Protein 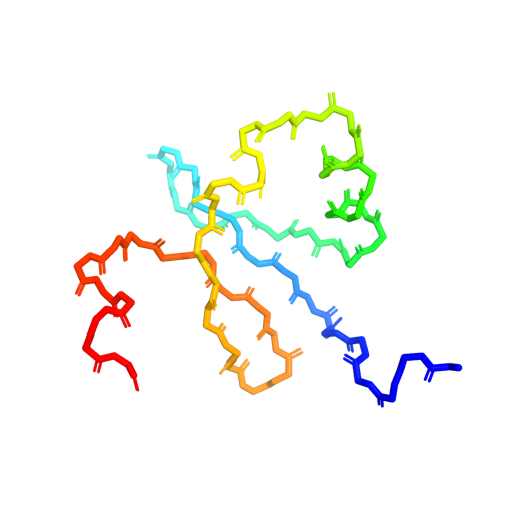AF-A0A367FSX5-F1 (afdb_monomer_lite)

Sequence (58 aa):
MVKYAPRKVYIRESGGYVELSYTEFCRCRESDQTYMDKLFIPIQGCLLEVVREQYTDF

Secondary structure (DSSP, 8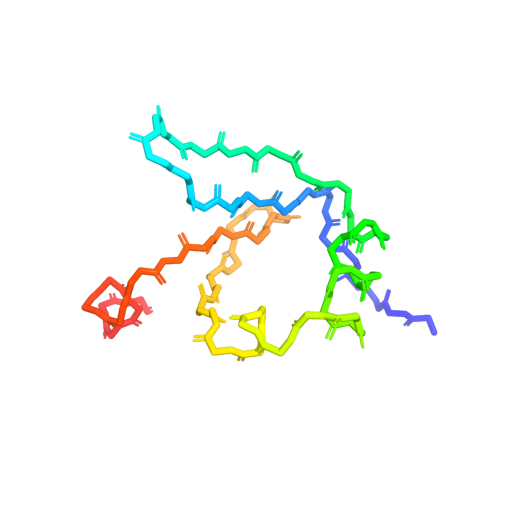-state):
--TT--SEEEEEETTEEEEE-HHHHHHHHHH-GGGTS-EEEEETTEEEEE-HHHHTT-

pLDDT: mean 89.65, std 9.54, range [49.59, 96.88]

Structure (mmCIF, N/CA/C/O backbone):
data_AF-A0A367FSX5-F1
#
_entry.id   AF-A0A367FSX5-F1
#
loop_
_atom_site.group_PDB
_atom_site.id
_atom_site.type_symbol
_atom_site.label_atom_id
_atom_site.label_alt_id
_atom_site.label_comp_id
_atom_site.label_asym_id
_atom_site.label_entity_id
_atom_site.label_seq_id
_atom_site.pdbx_PDB_ins_code
_atom_site.Cartn_x
_atom_site.Cartn_y
_atom_site.Cartn_z
_atom_site.occupancy
_atom_site.B_iso_or_equiv
_atom_site.auth_seq_id
_atom_site.auth_comp_id
_atom_site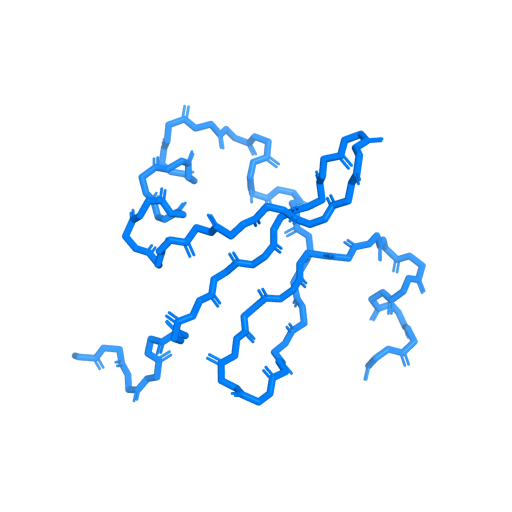.auth_asym_id
_atom_site.auth_atom_id
_atom_site.pdbx_PDB_model_num
ATOM 1 N N . MET A 1 1 ? 9.133 -12.117 -15.815 1.00 49.59 1 MET A N 1
ATOM 2 C CA . MET A 1 1 ? 8.743 -10.690 -15.843 1.00 49.59 1 MET A CA 1
ATOM 3 C C . MET A 1 1 ? 7.340 -10.586 -15.269 1.00 49.59 1 MET A C 1
ATOM 5 O O . MET A 1 1 ? 6.456 -11.253 -15.797 1.00 49.59 1 MET A O 1
ATOM 9 N N . VAL A 1 2 ? 7.138 -9.856 -14.166 1.00 52.72 2 VAL A N 1
ATOM 10 C CA . VAL A 1 2 ? 5.786 -9.589 -13.642 1.00 52.72 2 VAL A CA 1
ATOM 11 C C . VAL A 1 2 ? 5.048 -8.832 -14.742 1.00 52.72 2 VAL A C 1
ATOM 13 O O . VAL A 1 2 ? 5.451 -7.728 -15.090 1.00 52.72 2 VAL A O 1
ATOM 16 N N . LYS A 1 3 ? 4.048 -9.459 -15.375 1.00 59.22 3 LYS A N 1
ATOM 17 C CA . LYS A 1 3 ? 3.407 -8.898 -16.579 1.00 59.22 3 LYS A CA 1
ATOM 18 C C . LYS A 1 3 ? 2.713 -7.555 -16.315 1.00 59.22 3 LYS A C 1
ATOM 20 O O . LYS A 1 3 ? 2.513 -6.803 -17.259 1.00 59.22 3 LYS A O 1
ATOM 25 N N . TYR A 1 4 ? 2.406 -7.250 -15.054 1.00 68.00 4 TYR A N 1
ATOM 26 C CA . TYR A 1 4 ? 1.763 -6.010 -14.630 1.00 68.00 4 TYR A CA 1
ATOM 27 C C . TYR A 1 4 ? 2.287 -5.600 -13.252 1.00 68.00 4 TYR A C 1
ATOM 29 O O . TYR A 1 4 ? 1.666 -5.886 -12.232 1.00 68.00 4 TYR A O 1
ATOM 37 N N . ALA A 1 5 ? 3.464 -4.971 -13.208 1.00 82.00 5 ALA A N 1
ATOM 38 C CA . ALA A 1 5 ? 3.823 -4.201 -12.024 1.00 82.00 5 ALA A CA 1
ATOM 39 C C . ALA A 1 5 ? 2.877 -2.989 -11.958 1.00 82.00 5 ALA A C 1
ATOM 41 O O . ALA A 1 5 ? 2.717 -2.301 -12.974 1.00 82.00 5 ALA A O 1
ATOM 42 N N . PRO A 1 6 ? 2.216 -2.733 -10.820 1.00 89.12 6 PRO A N 1
ATOM 43 C CA . PRO A 1 6 ? 1.387 -1.549 -10.679 1.00 89.12 6 PRO A CA 1
ATOM 44 C C . PRO A 1 6 ? 2.247 -0.298 -10.871 1.00 89.12 6 PRO A C 1
ATOM 46 O O . PRO A 1 6 ? 3.409 -0.247 -10.468 1.00 89.12 6 PRO A O 1
ATOM 49 N N . ARG A 1 7 ? 1.661 0.728 -11.487 1.00 91.06 7 ARG A N 1
ATOM 50 C CA . ARG A 1 7 ? 2.297 2.029 -11.709 1.00 91.06 7 ARG A CA 1
ATOM 51 C C . ARG A 1 7 ? 2.672 2.678 -10.380 1.00 91.06 7 ARG A C 1
ATOM 53 O O . ARG A 1 7 ? 3.730 3.290 -10.289 1.00 91.06 7 ARG A O 1
ATOM 60 N N . LYS A 1 8 ? 1.785 2.558 -9.387 1.00 92.94 8 LYS A N 1
ATOM 61 C CA . LYS A 1 8 ? 1.874 3.162 -8.052 1.00 92.94 8 LYS A CA 1
ATOM 62 C C . LYS A 1 8 ? 1.137 2.299 -7.028 1.00 92.94 8 LYS A C 1
ATOM 64 O O . LYS A 1 8 ? 0.192 1.587 -7.385 1.00 92.94 8 LYS A O 1
ATOM 69 N N . VAL A 1 9 ? 1.553 2.384 -5.770 1.00 96.44 9 VAL A N 1
ATOM 70 C CA . VAL A 1 9 ? 0.872 1.777 -4.622 1.00 96.44 9 VAL A CA 1
ATOM 71 C C . VAL A 1 9 ? 0.469 2.896 -3.668 1.00 96.44 9 VAL A C 1
ATOM 73 O O . VAL A 1 9 ? 1.288 3.747 -3.349 1.00 96.44 9 VAL A O 1
ATOM 76 N N . TYR A 1 10 ? -0.783 2.911 -3.230 1.00 96.88 10 TYR A N 1
ATOM 77 C CA . TYR A 1 10 ? -1.319 3.896 -2.299 1.00 96.88 10 TYR A CA 1
ATOM 78 C C . TYR A 1 10 ? -1.617 3.225 -0.962 1.00 96.88 10 TYR A C 1
ATOM 80 O O . TYR A 1 10 ? -2.406 2.283 -0.909 1.00 96.88 10 TYR A O 1
ATOM 88 N N . ILE A 1 11 ? -0.992 3.712 0.106 1.00 95.38 11 ILE A N 1
ATOM 89 C CA . ILE A 1 11 ? -1.090 3.174 1.469 1.00 95.38 11 ILE A CA 1
ATOM 90 C C . ILE A 1 11 ? -1.834 4.166 2.348 1.00 95.38 11 ILE A C 1
ATOM 92 O O . ILE A 1 11 ? -1.633 5.373 2.228 1.00 95.38 11 ILE A O 1
ATOM 96 N N . ARG A 1 12 ? -2.715 3.667 3.214 1.00 93.06 12 ARG A N 1
ATOM 97 C CA . ARG A 1 12 ? -3.470 4.495 4.153 1.00 93.06 12 ARG A CA 1
ATOM 98 C C . ARG A 1 12 ? -2.590 4.872 5.335 1.00 93.06 12 ARG A C 1
ATOM 100 O O . ARG A 1 12 ? -2.125 4.012 6.078 1.00 93.06 12 ARG A O 1
ATOM 107 N N . GLU A 1 13 ? -2.466 6.169 5.554 1.00 90.50 13 GLU A N 1
ATOM 108 C CA . GLU A 1 13 ? -1.899 6.764 6.756 1.00 90.50 13 GLU A CA 1
ATOM 109 C C . GLU A 1 13 ? -2.937 7.668 7.434 1.00 90.50 13 GLU A C 1
ATOM 111 O O . GLU A 1 13 ? -4.011 7.944 6.894 1.00 90.50 13 GLU A O 1
ATOM 116 N N . SER A 1 14 ? -2.630 8.142 8.641 1.00 85.69 14 SER A N 1
ATOM 117 C CA . SER A 1 14 ? -3.536 8.926 9.494 1.00 85.69 14 SER A CA 1
ATOM 118 C C . SER A 1 14 ? -4.061 10.224 8.855 1.00 85.69 14 SER A C 1
ATOM 120 O O . SER A 1 14 ? -5.046 10.772 9.344 1.00 85.69 14 SER A O 1
ATOM 122 N N . GLY A 1 15 ? -3.457 10.693 7.756 1.00 87.00 15 GLY A N 1
ATOM 123 C CA . GLY A 1 15 ? -3.873 11.885 7.006 1.00 87.00 15 GLY A CA 1
ATOM 124 C C . GLY A 1 15 ? -4.380 11.640 5.578 1.00 87.00 15 GLY A C 1
ATOM 125 O O . GLY A 1 15 ? -4.691 12.611 4.892 1.00 87.00 15 GLY A O 1
ATOM 126 N N . GLY A 1 16 ? -4.458 10.391 5.102 1.00 93.00 16 GLY A N 1
ATOM 127 C CA . GLY A 1 16 ? -4.869 10.085 3.727 1.00 93.00 16 GLY A CA 1
ATOM 128 C C . GLY A 1 16 ? -4.052 8.968 3.083 1.00 93.00 16 GLY A C 1
ATOM 129 O O . GLY A 1 16 ? -3.552 8.083 3.772 1.00 93.00 16 GLY A O 1
ATOM 130 N N . TYR A 1 17 ? -3.938 8.998 1.754 1.00 95.69 17 TYR A N 1
ATOM 131 C CA . TYR A 1 17 ? -3.129 8.036 1.009 1.00 95.69 17 TYR A CA 1
ATOM 132 C C . TYR A 1 17 ? -1.738 8.587 0.724 1.00 95.69 17 TYR A C 1
ATOM 134 O O . TYR A 1 17 ? -1.602 9.656 0.129 1.00 95.69 17 TYR A O 1
ATOM 142 N N . VAL A 1 18 ? -0.719 7.819 1.089 1.00 95.19 18 VAL A N 1
ATOM 143 C CA . VAL A 1 18 ? 0.666 8.056 0.688 1.00 95.19 18 VAL A CA 1
ATOM 144 C C . VAL A 1 18 ? 0.994 7.172 -0.503 1.00 95.19 18 VAL A C 1
ATOM 146 O O . VAL A 1 18 ? 0.583 6.015 -0.578 1.00 95.19 18 VAL A O 1
ATOM 149 N N . GLU A 1 19 ? 1.708 7.744 -1.463 1.00 95.75 19 GLU A N 1
ATOM 150 C CA . GLU A 1 19 ? 2.162 7.042 -2.652 1.00 95.75 19 GLU A CA 1
ATOM 151 C C . GLU A 1 19 ? 3.524 6.391 -2.409 1.00 95.75 19 GLU A C 1
ATOM 153 O O . GLU A 1 19 ? 4.458 7.045 -1.952 1.00 95.75 19 GLU A O 1
ATOM 158 N N . LEU A 1 20 ? 3.641 5.123 -2.790 1.00 95.00 20 LEU A N 1
ATOM 159 C CA . LEU A 1 20 ? 4.891 4.385 -2.880 1.00 95.00 20 LEU A CA 1
ATOM 160 C C . LEU A 1 20 ? 5.100 3.875 -4.304 1.00 95.00 20 LEU A C 1
ATOM 162 O O . LEU A 1 20 ? 4.161 3.459 -4.999 1.00 95.00 20 LEU A O 1
ATOM 166 N N . SER A 1 21 ? 6.364 3.818 -4.719 1.00 93.62 21 SER A N 1
ATOM 167 C CA . SER A 1 21 ? 6.737 2.986 -5.856 1.00 93.62 21 SER A CA 1
ATOM 168 C C . SER A 1 21 ? 6.525 1.507 -5.521 1.00 93.62 21 SER A C 1
ATOM 170 O O . SER A 1 21 ? 6.589 1.080 -4.366 1.00 93.62 21 SER A O 1
ATOM 172 N N . TYR A 1 22 ? 6.326 0.683 -6.552 1.00 92.00 22 TYR A N 1
ATOM 173 C CA . TYR A 1 22 ? 6.195 -0.762 -6.352 1.00 92.00 22 TYR A CA 1
ATOM 174 C C . TYR A 1 22 ? 7.446 -1.380 -5.700 1.00 92.00 22 TYR A C 1
ATOM 176 O O . TYR A 1 22 ? 7.335 -2.305 -4.902 1.00 92.00 22 TYR A O 1
ATOM 184 N N . THR A 1 23 ? 8.636 -0.838 -5.977 1.00 92.81 23 THR A N 1
ATOM 185 C CA . THR A 1 23 ? 9.894 -1.298 -5.369 1.00 92.81 23 THR A CA 1
ATOM 186 C C . THR A 1 23 ? 9.971 -0.972 -3.879 1.00 92.81 23 THR A C 1
ATOM 188 O O . THR A 1 23 ? 10.391 -1.823 -3.099 1.00 92.81 23 THR A O 1
ATOM 191 N N . GLU A 1 24 ? 9.574 0.236 -3.469 1.00 93.94 24 GLU A N 1
ATOM 192 C CA . GLU A 1 24 ? 9.510 0.608 -2.047 1.00 93.94 24 GLU A CA 1
ATO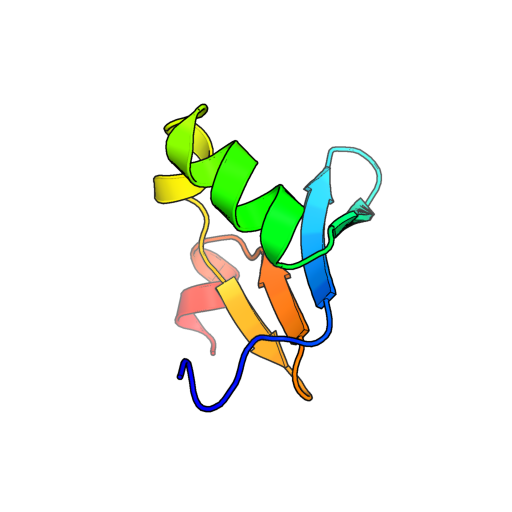M 193 C C . GLU A 1 24 ? 8.498 -0.261 -1.311 1.00 93.94 24 GLU A C 1
ATOM 195 O O . GLU A 1 24 ? 8.827 -0.817 -0.269 1.00 93.94 24 GLU A O 1
ATOM 200 N N . PHE A 1 25 ? 7.323 -0.474 -1.906 1.00 93.75 25 PHE A N 1
ATOM 201 C CA . PHE A 1 25 ? 6.316 -1.371 -1.352 1.00 93.75 25 PHE A CA 1
ATOM 202 C C . PHE A 1 25 ? 6.855 -2.793 -1.129 1.00 93.75 25 PHE A C 1
ATOM 204 O O . PHE A 1 25 ? 6.676 -3.350 -0.047 1.00 93.75 25 PHE A O 1
ATOM 211 N N . CYS A 1 26 ? 7.551 -3.373 -2.114 1.00 91.56 26 CYS A N 1
ATOM 212 C CA . CYS A 1 26 ? 8.161 -4.697 -1.967 1.00 91.56 26 CYS A CA 1
ATOM 213 C C . CYS A 1 26 ? 9.193 -4.732 -0.831 1.00 91.56 26 CYS A C 1
ATOM 215 O O . CYS A 1 26 ? 9.154 -5.653 -0.020 1.00 91.56 26 CYS A O 1
ATOM 217 N N . ARG A 1 27 ? 10.060 -3.715 -0.727 1.00 93.50 27 ARG A N 1
ATOM 218 C CA . ARG A 1 27 ? 11.044 -3.616 0.366 1.00 93.50 27 ARG A CA 1
ATOM 219 C C . ARG A 1 27 ? 10.367 -3.524 1.729 1.00 93.50 27 ARG A C 1
ATOM 221 O O . ARG A 1 27 ? 10.740 -4.266 2.629 1.00 93.50 27 ARG A O 1
ATOM 228 N N . CYS 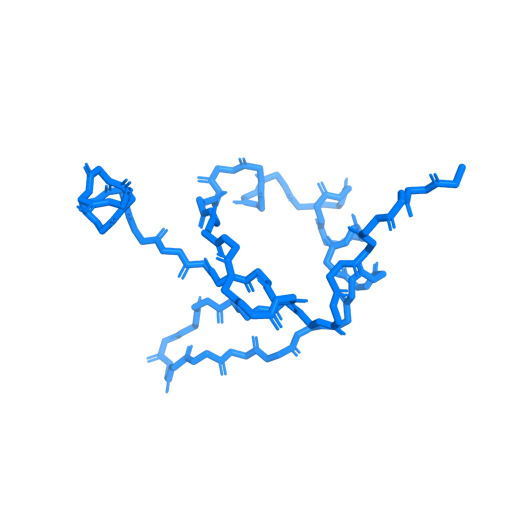A 1 28 ? 9.352 -2.667 1.867 1.00 93.25 28 CYS A N 1
ATOM 229 C CA . CYS A 1 28 ? 8.575 -2.555 3.100 1.00 93.25 28 CYS A CA 1
ATOM 230 C C . CYS A 1 28 ? 7.945 -3.897 3.471 1.00 93.25 28 CYS A C 1
ATOM 232 O O . CYS A 1 28 ? 8.058 -4.317 4.615 1.00 93.25 28 CYS A O 1
ATOM 234 N N . ARG A 1 29 ? 7.364 -4.615 2.502 1.00 91.56 29 ARG A N 1
ATOM 235 C CA . ARG A 1 29 ? 6.753 -5.929 2.734 1.00 91.56 29 ARG A CA 1
ATOM 236 C C . ARG A 1 29 ? 7.754 -7.012 3.144 1.00 91.56 29 ARG A C 1
ATOM 238 O O . ARG A 1 29 ? 7.380 -7.948 3.840 1.00 91.56 29 ARG A O 1
ATOM 245 N N . GLU A 1 30 ? 9.007 -6.906 2.712 1.00 92.50 30 GLU A N 1
ATOM 246 C CA . GLU A 1 30 ? 10.087 -7.806 3.133 1.00 92.50 30 GLU A CA 1
ATOM 247 C C . GLU A 1 30 ? 10.584 -7.494 4.553 1.00 92.50 30 GLU A C 1
ATOM 249 O O . GLU A 1 30 ? 10.945 -8.414 5.286 1.00 92.50 30 GLU A O 1
ATOM 254 N N . SER A 1 31 ? 10.598 -6.217 4.951 1.00 92.69 31 SER A N 1
ATOM 255 C CA . SER A 1 31 ? 11.135 -5.772 6.245 1.00 92.69 31 SER A CA 1
ATOM 256 C C . SER A 1 31 ? 10.102 -5.667 7.370 1.00 92.69 31 SER A C 1
ATOM 258 O O . SER A 1 31 ? 10.463 -5.765 8.539 1.00 92.69 31 SER A O 1
ATOM 260 N N . ASP A 1 32 ? 8.836 -5.430 7.031 1.00 92.38 32 ASP A N 1
ATOM 261 C CA . ASP A 1 32 ? 7.750 -5.122 7.959 1.00 92.38 32 ASP A CA 1
ATOM 262 C C . ASP A 1 32 ? 6.559 -6.055 7.702 1.00 92.38 32 ASP A C 1
ATOM 264 O O . ASP A 1 32 ? 5.869 -5.974 6.683 1.00 92.38 32 ASP A O 1
ATOM 268 N N . GLN A 1 33 ? 6.302 -6.949 8.658 1.00 88.12 33 GLN A N 1
ATOM 269 C CA . GLN A 1 33 ? 5.220 -7.928 8.551 1.00 88.12 33 GLN A CA 1
ATOM 270 C C . GLN A 1 33 ? 3.830 -7.286 8.556 1.00 88.12 33 GLN A C 1
ATOM 272 O O . GLN A 1 33 ? 2.904 -7.889 8.022 1.00 88.12 33 GLN A O 1
ATOM 277 N N . THR A 1 34 ? 3.669 -6.058 9.061 1.00 89.56 34 THR A N 1
ATOM 278 C CA . THR A 1 34 ? 2.365 -5.373 9.041 1.00 89.56 34 THR A CA 1
ATOM 279 C C . THR A 1 34 ? 1.864 -5.124 7.617 1.00 89.56 34 THR A C 1
ATOM 281 O O . THR A 1 34 ? 0.659 -5.039 7.389 1.00 89.56 34 THR A O 1
ATOM 284 N N . TYR A 1 35 ? 2.764 -5.083 6.629 1.00 90.31 35 TYR A N 1
ATOM 285 C CA . TYR A 1 35 ? 2.415 -4.953 5.215 1.00 90.31 35 TYR A CA 1
ATOM 286 C C . TYR A 1 35 ? 1.832 -6.237 4.605 1.00 90.31 35 TYR A C 1
ATOM 288 O O . TYR A 1 35 ? 1.233 -6.166 3.531 1.00 90.31 35 TYR A O 1
ATOM 296 N N . MET A 1 36 ? 1.993 -7.397 5.253 1.00 87.94 36 MET A N 1
ATOM 297 C CA . MET A 1 36 ? 1.408 -8.663 4.790 1.00 87.94 36 MET A CA 1
ATOM 298 C C . MET A 1 36 ? -0.096 -8.742 5.062 1.00 87.94 36 MET A C 1
ATOM 300 O O . MET A 1 36 ? -0.815 -9.367 4.286 1.00 87.94 36 MET A O 1
ATOM 304 N N . ASP A 1 37 ? -0.567 -8.080 6.121 1.00 91.19 37 ASP A N 1
ATOM 305 C CA . ASP A 1 37 ? -1.979 -8.082 6.520 1.00 91.19 37 ASP A CA 1
ATOM 306 C C . ASP A 1 37 ? -2.806 -6.992 5.815 1.00 91.19 37 ASP A C 1
ATOM 308 O O . ASP A 1 37 ? -4.038 -6.984 5.894 1.00 91.19 37 ASP A O 1
ATOM 312 N N . LYS A 1 38 ? -2.143 -6.067 5.106 1.00 93.94 38 LYS A N 1
ATOM 313 C CA . LYS A 1 38 ? -2.801 -5.010 4.329 1.00 93.94 38 LYS A CA 1
ATOM 314 C C . LYS A 1 38 ? -3.523 -5.599 3.115 1.00 93.94 38 LYS A C 1
ATOM 316 O O . LYS A 1 38 ? -2.963 -6.386 2.351 1.00 93.94 38 LYS A O 1
ATOM 321 N N . LEU A 1 39 ? -4.761 -5.163 2.904 1.00 94.88 39 LEU A N 1
ATOM 322 C CA . LEU A 1 39 ? -5.584 -5.561 1.764 1.00 94.88 39 LEU A CA 1
ATOM 323 C C . LEU A 1 39 ? -5.488 -4.510 0.662 1.00 94.88 39 LEU A C 1
ATOM 325 O O . LEU A 1 39 ? -5.498 -3.316 0.946 1.00 94.88 39 LEU A O 1
ATOM 329 N N . PHE A 1 40 ? -5.420 -4.952 -0.594 1.00 94.94 40 PHE A N 1
ATOM 330 C CA . PHE A 1 40 ? -5.275 -4.061 -1.744 1.00 94.94 40 PHE A CA 1
ATOM 331 C C . PHE A 1 40 ? -6.258 -4.405 -2.853 1.00 94.94 40 PHE A C 1
ATOM 333 O O . PHE A 1 40 ? -6.385 -5.573 -3.222 1.00 94.94 40 PHE A O 1
ATOM 340 N N . ILE A 1 41 ? -6.865 -3.381 -3.450 1.00 94.44 41 ILE A N 1
ATOM 341 C CA . ILE A 1 41 ? -7.668 -3.517 -4.670 1.00 94.44 41 ILE A CA 1
ATOM 342 C C . ILE A 1 41 ? -6.924 -2.921 -5.876 1.00 94.44 41 ILE A C 1
ATOM 344 O O . ILE A 1 41 ? -6.294 -1.862 -5.754 1.00 94.44 41 ILE A O 1
ATOM 348 N N . PRO A 1 42 ? -6.946 -3.582 -7.048 1.00 93.62 42 PRO A N 1
ATOM 349 C CA . PRO A 1 42 ? -6.358 -3.040 -8.265 1.00 93.62 42 PRO A CA 1
ATOM 350 C C . PRO A 1 42 ? -7.294 -2.009 -8.911 1.00 93.62 42 PRO A C 1
ATOM 352 O O . PRO A 1 42 ? -8.412 -2.338 -9.296 1.00 93.62 42 PRO A O 1
ATOM 355 N N . ILE A 1 43 ? -6.822 -0.775 -9.106 1.00 91.25 43 ILE A N 1
ATOM 356 C CA . ILE A 1 43 ? -7.592 0.308 -9.742 1.00 91.25 43 ILE A CA 1
ATOM 357 C C . ILE A 1 43 ? -6.736 0.991 -10.807 1.00 91.25 43 ILE A C 1
ATOM 359 O O . ILE A 1 43 ? -5.726 1.611 -10.492 1.00 91.25 43 ILE A O 1
ATOM 363 N N . GLN A 1 44 ? -7.133 0.883 -12.081 1.00 89.56 44 GLN A N 1
ATOM 364 C CA . GLN A 1 44 ? -6.502 1.578 -13.222 1.00 89.56 44 GLN A CA 1
ATOM 365 C C . GLN A 1 44 ? -4.961 1.449 -13.287 1.00 89.56 44 GLN A C 1
ATOM 367 O O . GLN A 1 44 ? -4.245 2.374 -13.678 1.00 89.56 44 GLN A O 1
ATOM 372 N N . GLY A 1 45 ? -4.438 0.278 -12.914 1.00 89.69 45 GLY A N 1
ATOM 373 C CA . GLY A 1 45 ? -2.999 0.009 -12.884 1.00 89.69 45 GLY A CA 1
ATOM 374 C C . GLY A 1 45 ? -2.286 0.470 -11.609 1.00 89.69 45 GLY A C 1
ATOM 375 O O . GLY A 1 45 ? -1.061 0.453 -11.589 1.00 89.69 45 GLY A O 1
ATOM 376 N N . CYS A 1 46 ? -3.013 0.852 -10.561 1.00 93.94 46 CYS A N 1
ATOM 377 C CA . CYS A 1 46 ? -2.502 1.132 -9.219 1.00 93.94 46 CYS A CA 1
ATOM 378 C C . CYS A 1 46 ? -2.999 0.076 -8.218 1.00 93.94 46 CYS A C 1
ATOM 380 O O . CYS A 1 46 ? -4.009 -0.584 -8.464 1.00 93.94 46 CYS A O 1
ATOM 382 N N . LEU A 1 47 ? -2.312 -0.056 -7.083 1.00 94.88 47 LEU A N 1
ATOM 383 C CA . LEU A 1 47 ? -2.819 -0.777 -5.909 1.00 94.88 47 LEU A CA 1
ATOM 384 C C . LEU A 1 47 ? -3.248 0.228 -4.845 1.00 94.88 47 LEU A C 1
ATO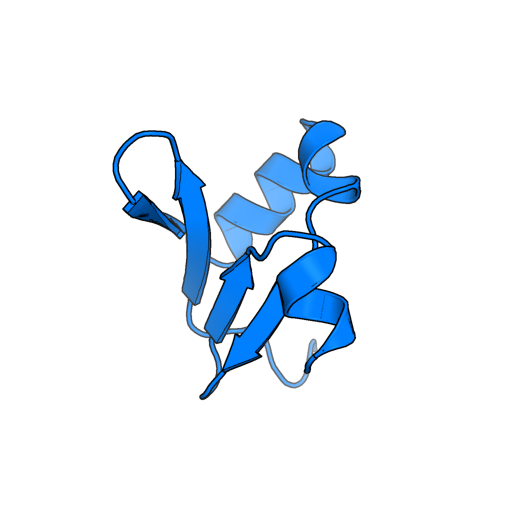M 386 O O . LEU A 1 47 ? -2.486 1.141 -4.539 1.00 94.88 47 LEU A O 1
ATOM 390 N N . LEU A 1 48 ? -4.443 0.057 -4.285 1.00 95.75 48 LEU A N 1
ATOM 391 C CA . LEU A 1 48 ? -4.987 0.917 -3.235 1.00 95.75 48 LEU A CA 1
ATOM 392 C C . LEU A 1 48 ? -5.219 0.099 -1.967 1.00 95.75 48 LEU A C 1
ATOM 394 O O . LEU A 1 48 ? -5.973 -0.872 -2.019 1.00 95.75 48 LEU A O 1
ATOM 398 N N . GLU A 1 49 ? -4.582 0.475 -0.855 1.00 96.62 49 GLU A N 1
ATOM 399 C CA . GLU A 1 49 ? -4.842 -0.139 0.447 1.00 96.62 49 GLU A CA 1
ATOM 400 C C . GLU A 1 49 ? -6.277 0.147 0.890 1.00 96.62 49 GLU A C 1
ATOM 402 O O . GLU A 1 49 ? -6.728 1.291 0.898 1.00 96.62 49 GLU A O 1
ATOM 407 N N . VAL A 1 50 ? -6.981 -0.887 1.330 1.00 95.25 50 VAL A N 1
ATOM 408 C CA . VAL A 1 50 ? -8.345 -0.784 1.841 1.00 95.25 50 VAL A CA 1
ATOM 409 C C . VAL A 1 50 ? -8.489 -1.537 3.156 1.00 95.25 50 VAL A C 1
ATOM 411 O O . VAL A 1 50 ? -7.710 -2.436 3.471 1.00 95.25 50 VAL A O 1
ATOM 414 N N . VAL A 1 51 ? -9.504 -1.167 3.936 1.00 93.38 51 VAL A N 1
ATOM 415 C CA . VAL A 1 51 ? -9.901 -1.964 5.105 1.00 93.38 51 VAL A CA 1
ATOM 416 C C . VAL A 1 51 ? -10.753 -3.152 4.667 1.00 93.38 51 VAL A C 1
ATOM 418 O O . VAL A 1 51 ? -11.279 -3.176 3.553 1.00 93.38 51 VAL A O 1
ATOM 421 N N . ARG A 1 52 ? -10.895 -4.147 5.547 1.00 93.25 52 ARG A N 1
ATOM 422 C CA . ARG A 1 52 ? -11.593 -5.402 5.242 1.00 93.25 52 ARG A CA 1
ATOM 423 C C . ARG A 1 52 ? -13.023 -5.176 4.761 1.00 93.25 52 ARG A C 1
ATOM 425 O O . ARG A 1 52 ? -13.434 -5.833 3.816 1.00 93.25 52 ARG A O 1
ATOM 432 N N . GLU A 1 53 ? -13.732 -4.231 5.364 1.00 92.31 53 GLU A N 1
ATOM 433 C CA . GLU A 1 53 ? -15.117 -3.895 5.029 1.00 92.31 53 GLU A CA 1
ATOM 434 C C . GLU A 1 53 ? -15.242 -3.384 3.588 1.00 92.31 53 GLU A C 1
ATOM 436 O O . GLU A 1 53 ? -16.174 -3.732 2.880 1.00 92.31 53 GLU A O 1
ATOM 441 N N . GLN A 1 54 ? -14.267 -2.600 3.123 1.00 89.94 54 GLN A N 1
ATOM 442 C CA . GLN A 1 54 ? -14.237 -2.104 1.744 1.00 89.94 54 GLN A CA 1
ATOM 443 C C . GLN A 1 54 ? -13.790 -3.185 0.756 1.00 89.94 54 GLN A C 1
ATOM 445 O O . GLN A 1 54 ? -14.185 -3.163 -0.403 1.00 89.94 54 GLN A O 1
ATOM 450 N N . TYR A 1 55 ? -12.943 -4.113 1.207 1.00 91.31 55 TYR A N 1
ATOM 451 C CA . TYR A 1 55 ? -12.467 -5.221 0.386 1.00 91.31 55 TYR A CA 1
ATOM 452 C C . TYR A 1 55 ? -13.568 -6.248 0.104 1.00 91.31 55 TYR A C 1
ATOM 454 O O . TYR A 1 55 ? -13.586 -6.829 -0.971 1.00 91.31 55 TYR A O 1
ATOM 462 N N . THR A 1 56 ? -14.487 -6.476 1.048 1.00 89.25 56 THR A N 1
ATOM 463 C CA . THR A 1 56 ? -15.616 -7.401 0.852 1.00 89.25 56 THR A CA 1
ATOM 464 C C . THR A 1 56 ? -16.650 -6.905 -0.157 1.00 89.25 56 THR A C 1
ATOM 466 O O . THR A 1 56 ? -17.390 -7.724 -0.695 1.00 89.25 56 THR A O 1
ATOM 469 N N . ASP A 1 57 ? -16.687 -5.597 -0.417 1.00 85.31 57 ASP A N 1
ATOM 470 C CA . ASP A 1 57 ? -17.627 -4.958 -1.346 1.00 85.31 57 ASP A CA 1
ATOM 471 C C . ASP A 1 57 ? -17.071 -4.820 -2.782 1.00 85.31 57 ASP A C 1
ATOM 473 O O . ASP A 1 57 ? -17.784 -4.343 -3.669 1.00 85.31 57 ASP A O 1
ATOM 477 N N . PHE A 1 58 ? -15.807 -5.203 -3.011 1.00 81.56 58 PHE A N 1
ATOM 478 C CA . PHE A 1 58 ? -15.097 -5.125 -4.297 1.00 81.56 58 PHE A CA 1
ATOM 479 C C . PHE A 1 58 ? -15.057 -6.480 -5.015 1.00 81.56 58 PHE A C 1
ATOM 481 O O . PHE A 1 58 ? -15.337 -6.499 -6.236 1.00 81.56 58 PHE A O 1
#

Organism: NCBI:txid40520

Radius of gyration: 11.41 Å; chains: 1; bounding box: 29×23×26 Å

Foldseek 3Di:
DPPAQAQWEWDDDPVGTDIDHSVVLVVCVVVPVVSVPWDWDDDPRYTYTDDPVVVVVD